Protein AF-A0A9J5Z4K8-F1 (afdb_monomer_lite)

Structure (mmCIF, N/CA/C/O backbone):
data_AF-A0A9J5Z4K8-F1
#
_entry.id   AF-A0A9J5Z4K8-F1
#
loop_
_atom_site.group_PDB
_atom_site.id
_atom_site.type_symbol
_atom_site.label_atom_id
_atom_site.label_alt_id
_atom_site.label_comp_id
_atom_site.label_asym_id
_atom_site.label_entity_id
_atom_site.label_seq_id
_atom_site.pdbx_PDB_ins_code
_atom_site.Cartn_x
_atom_site.Cartn_y
_atom_site.Cartn_z
_atom_site.occupancy
_atom_site.B_iso_or_equiv
_atom_site.auth_seq_id
_atom_site.auth_comp_id
_atom_site.auth_asym_id
_atom_site.auth_atom_id
_atom_site.pdbx_PDB_model_num
ATOM 1 N N . GLU A 1 1 ? -0.484 26.759 -4.171 1.00 45.47 1 GLU A N 1
ATOM 2 C CA . GLU A 1 1 ? -1.450 27.805 -4.588 1.00 45.47 1 GLU A CA 1
ATOM 3 C C . GLU A 1 1 ? -2.934 27.538 -4.293 1.00 45.47 1 GLU A C 1
ATOM 5 O O . GLU A 1 1 ? -3.498 28.289 -3.505 1.00 45.47 1 GLU A O 1
ATOM 10 N N . ARG A 1 2 ? -3.622 26.542 -4.888 1.00 41.09 2 ARG A N 1
ATOM 11 C CA . ARG A 1 2 ? -5.101 26.433 -4.751 1.00 41.09 2 ARG A CA 1
ATOM 12 C C . ARG A 1 2 ? -5.579 26.002 -3.353 1.00 41.09 2 ARG A C 1
ATOM 14 O O . ARG A 1 2 ? -6.506 26.604 -2.822 1.00 41.09 2 ARG A O 1
ATOM 21 N N . ASN A 1 3 ? -4.912 25.020 -2.742 1.00 46.16 3 ASN A N 1
ATOM 22 C CA . ASN A 1 3 ? -5.251 24.541 -1.392 1.00 46.16 3 ASN A CA 1
ATOM 23 C C . ASN A 1 3 ? -4.772 25.497 -0.295 1.00 46.16 3 ASN A C 1
ATOM 25 O O . ASN A 1 3 ? -5.458 25.672 0.703 1.00 46.16 3 ASN A O 1
ATOM 29 N N . GLU A 1 4 ? -3.647 26.178 -0.515 1.00 45.62 4 GLU A N 1
ATOM 30 C CA . GLU A 1 4 ? -3.151 27.207 0.402 1.00 45.62 4 GLU A CA 1
ATOM 31 C C . GLU A 1 4 ? -4.140 28.377 0.474 1.00 45.62 4 GLU A C 1
ATOM 33 O O . GLU A 1 4 ? -4.538 28.776 1.560 1.00 45.62 4 GLU A O 1
ATOM 38 N N . ARG A 1 5 ? -4.647 28.879 -0.661 1.00 53.69 5 ARG A N 1
ATOM 39 C CA . ARG A 1 5 ? -5.641 29.966 -0.639 1.00 53.69 5 ARG A CA 1
ATOM 40 C C . ARG A 1 5 ? -6.983 29.561 -0.024 1.00 53.69 5 ARG A C 1
ATOM 42 O O . ARG A 1 5 ? -7.616 30.409 0.591 1.00 53.69 5 ARG A O 1
ATOM 49 N N . LEU A 1 6 ? -7.424 28.311 -0.179 1.00 56.09 6 LEU A N 1
ATOM 50 C CA . LEU A 1 6 ? -8.696 27.839 0.389 1.00 56.09 6 LEU A CA 1
ATOM 51 C C . LEU A 1 6 ? -8.605 27.495 1.878 1.00 56.09 6 LEU A C 1
ATOM 53 O O . LEU A 1 6 ? -9.608 27.616 2.566 1.00 56.09 6 LEU A O 1
ATOM 57 N N . PHE A 1 7 ? -7.432 27.096 2.373 1.00 56.75 7 PHE A N 1
ATOM 58 C CA . PHE A 1 7 ? -7.227 26.789 3.788 1.00 56.75 7 PHE A CA 1
ATOM 59 C C . PHE A 1 7 ? -6.803 28.026 4.582 1.00 56.75 7 PHE A C 1
ATOM 61 O O . PHE A 1 7 ? -7.407 28.330 5.603 1.00 56.75 7 PHE A O 1
ATOM 68 N N . TYR A 1 8 ? -5.830 28.798 4.086 1.00 56.97 8 TYR A N 1
ATOM 69 C CA . TYR A 1 8 ? -5.299 29.952 4.813 1.00 56.97 8 TYR A CA 1
ATOM 70 C C . TYR A 1 8 ? -6.213 31.173 4.765 1.00 56.97 8 TYR A C 1
ATOM 72 O O . TYR A 1 8 ? -6.210 31.940 5.717 1.00 56.97 8 TYR A O 1
ATOM 80 N N . LYS A 1 9 ? -7.023 31.373 3.714 1.00 68.12 9 LYS A N 1
ATOM 81 C CA . LYS A 1 9 ? -7.929 32.534 3.672 1.00 68.12 9 LYS A CA 1
ATOM 82 C C . LYS A 1 9 ? -9.002 32.460 4.774 1.00 68.12 9 LYS A C 1
ATOM 84 O O . LYS A 1 9 ? -9.117 33.435 5.505 1.00 68.12 9 LYS A O 1
ATOM 89 N N . PRO A 1 10 ? -9.717 31.337 4.983 1.00 65.44 10 PRO A N 1
ATOM 90 C CA . PRO A 1 10 ? -10.618 31.191 6.127 1.00 65.44 10 PRO A CA 1
ATOM 91 C C . PRO A 1 10 ? -9.892 31.197 7.477 1.00 65.44 10 PRO A C 1
ATOM 93 O O . PRO A 1 10 ? -10.406 31.799 8.414 1.00 65.44 10 PRO A O 1
ATOM 96 N N . LEU A 1 11 ? -8.703 30.580 7.566 1.00 63.38 11 LEU A N 1
ATOM 97 C CA . LEU A 1 11 ? -7.900 30.547 8.797 1.00 63.38 11 LEU A CA 1
ATOM 98 C C . LEU A 1 11 ? -7.485 31.945 9.253 1.00 63.38 11 LEU A C 1
ATOM 1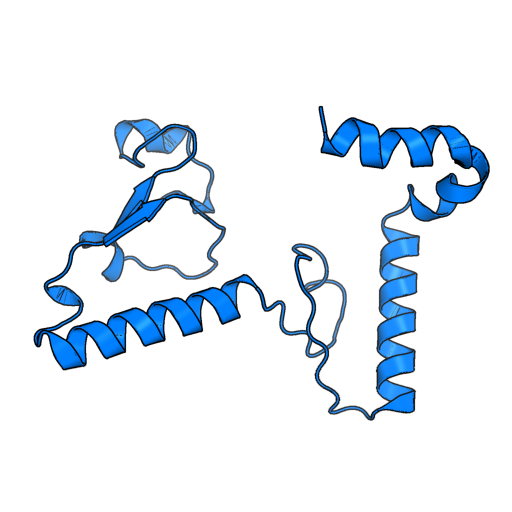00 O O . LEU A 1 11 ? -7.658 32.289 10.410 1.00 63.38 11 LEU A O 1
ATOM 104 N N . ILE A 1 12 ? -6.931 32.745 8.338 1.00 66.62 12 ILE A N 1
ATOM 105 C CA . ILE A 1 12 ? -6.447 34.100 8.623 1.00 66.62 12 ILE A CA 1
ATOM 106 C C . ILE A 1 12 ? -7.634 35.019 8.922 1.00 66.62 12 ILE A C 1
ATOM 108 O O . ILE A 1 12 ? -7.551 35.845 9.824 1.00 66.62 12 ILE A O 1
ATOM 112 N N . SER A 1 13 ? -8.747 34.862 8.196 1.00 76.88 13 SER A N 1
ATOM 113 C CA . SER A 1 13 ? -9.951 35.671 8.410 1.00 76.88 13 SER A CA 1
ATOM 114 C C . SER A 1 13 ? -10.684 35.375 9.722 1.00 76.88 13 SER A C 1
ATOM 116 O O . SER A 1 13 ? -11.460 36.222 10.143 1.00 76.88 13 SER A O 1
ATOM 118 N N . ASN A 1 14 ? -10.449 34.225 10.363 1.00 74.12 14 ASN A N 1
ATOM 119 C CA . ASN A 1 14 ? -11.109 33.830 11.616 1.00 74.12 14 ASN A CA 1
ATOM 120 C C . ASN A 1 14 ? -10.090 33.308 12.642 1.00 74.12 14 ASN A C 1
ATOM 122 O O . ASN A 1 14 ? -10.374 32.381 13.396 1.00 74.12 14 ASN A O 1
ATOM 126 N N . VAL A 1 15 ? -8.872 33.860 12.632 1.00 61.59 15 VAL A N 1
ATOM 127 C CA . VAL A 1 15 ? -7.740 33.295 13.383 1.00 61.59 15 VAL A CA 1
ATOM 128 C C . VAL A 1 15 ? -8.005 33.255 14.886 1.00 61.59 15 VAL A C 1
ATOM 130 O O . VAL A 1 15 ? -7.652 32.271 15.517 1.00 61.59 15 VAL A O 1
ATOM 133 N N . GLU A 1 16 ? -8.692 34.254 15.446 1.00 60.97 16 GLU A N 1
ATOM 134 C CA . GLU A 1 16 ? -9.052 34.303 16.873 1.00 60.97 16 GLU A CA 1
ATOM 135 C C . GLU A 1 16 ? -10.021 33.183 17.288 1.00 60.97 16 GLU A C 1
ATOM 137 O O . GLU A 1 16 ? -9.921 32.674 18.400 1.00 60.97 16 GLU A O 1
ATOM 142 N N . GLU A 1 17 ? -10.909 32.752 16.388 1.00 64.44 17 GLU A N 1
ATOM 143 C CA . GLU A 1 17 ? -11.923 31.717 16.644 1.00 64.44 17 GLU A CA 1
ATOM 144 C C . GLU A 1 17 ? -11.415 30.307 16.296 1.00 64.44 17 GLU A C 1
ATOM 146 O O . GLU A 1 17 ? -11.781 29.319 16.927 1.00 64.44 17 GLU A O 1
ATOM 151 N N . LEU A 1 18 ? -10.527 30.212 15.302 1.00 57.97 18 LEU A N 1
ATOM 152 C CA . LEU A 1 18 ? -9.954 28.953 14.828 1.00 57.97 18 LEU A CA 1
ATOM 153 C C . LEU A 1 18 ? -8.626 28.602 15.511 1.00 57.97 18 LEU A C 1
ATOM 155 O O . LEU A 1 18 ? -8.135 27.496 15.310 1.00 57.97 18 LEU A O 1
ATOM 159 N N . LEU A 1 19 ? -8.040 29.493 16.318 1.00 51.16 19 LEU A N 1
ATOM 160 C CA . LEU A 1 19 ? -6.748 29.285 16.990 1.00 51.16 19 LEU A CA 1
ATOM 161 C C . LEU A 1 19 ? -6.728 28.039 17.893 1.00 51.16 19 LEU A C 1
ATOM 163 O O . LEU A 1 19 ? -5.721 27.332 17.897 1.00 51.16 19 LEU A O 1
ATOM 167 N N . SER A 1 20 ? -7.832 27.727 18.582 1.00 48.50 20 SER A N 1
ATOM 168 C CA . SER A 1 20 ? -7.993 26.490 19.371 1.00 48.50 20 SER A CA 1
ATOM 169 C C . SER A 1 20 ? -8.003 25.241 18.480 1.00 48.50 20 SER A C 1
ATOM 171 O O . SER A 1 20 ? -7.273 24.285 18.704 1.00 48.50 20 SER A O 1
ATOM 173 N N . ILE A 1 21 ? -8.729 25.293 17.364 1.00 52.75 21 ILE A N 1
ATOM 174 C CA . ILE A 1 21 ? -8.838 24.185 16.400 1.00 52.75 21 ILE A CA 1
ATOM 175 C C . ILE A 1 21 ? -7.522 23.963 15.632 1.00 52.75 21 ILE A C 1
ATOM 177 O O . ILE A 1 21 ? -7.190 22.845 15.236 1.00 52.75 21 ILE A O 1
ATOM 181 N N . VAL A 1 22 ? -6.776 25.038 15.377 1.00 53.16 22 VAL A N 1
ATOM 182 C CA . VAL A 1 22 ? -5.586 25.045 14.517 1.00 53.16 22 VAL A CA 1
ATOM 183 C C . VAL A 1 22 ? -4.318 24.675 15.281 1.00 53.16 22 VAL A C 1
ATOM 185 O O . VAL A 1 22 ? -3.343 24.254 14.653 1.00 53.16 22 VAL A O 1
ATOM 188 N N . TYR A 1 23 ? -4.305 24.786 16.612 1.00 48.56 23 TYR A N 1
ATOM 189 C CA . TYR A 1 23 ? -3.085 24.577 17.380 1.00 48.56 23 TYR A CA 1
ATOM 190 C C . TYR A 1 23 ? -3.312 23.906 18.737 1.00 48.56 23 TYR A C 1
ATOM 192 O O . TYR A 1 23 ? -3.160 24.513 19.788 1.00 48.56 23 TYR A O 1
ATOM 200 N N . THR A 1 24 ? -3.530 22.593 18.720 1.00 52.34 24 THR A N 1
ATOM 201 C CA . THR A 1 24 ? -2.733 21.657 19.535 1.00 52.34 24 THR A CA 1
ATOM 202 C C . THR A 1 24 ? -3.002 20.217 19.093 1.00 52.34 24 THR A C 1
ATOM 204 O O . THR A 1 24 ? -4.155 19.832 18.911 1.00 52.34 24 THR A O 1
ATOM 207 N N . PRO A 1 25 ? -1.964 19.371 18.949 1.00 60.75 25 PRO A N 1
ATOM 208 C CA . PRO A 1 25 ? -2.159 17.939 18.729 1.00 60.75 25 PRO A CA 1
ATOM 209 C C . PRO A 1 25 ? -3.072 17.333 19.803 1.00 60.75 25 PRO A C 1
ATOM 211 O O . PRO A 1 25 ? -3.911 16.502 19.489 1.00 60.75 25 PRO A O 1
ATOM 214 N N . THR A 1 26 ? -2.943 17.794 21.049 1.00 63.69 26 THR A N 1
ATOM 215 C CA . THR A 1 26 ? -3.685 17.287 22.207 1.00 63.69 26 THR A CA 1
ATOM 216 C C . THR A 1 26 ? -5.192 17.497 22.087 1.00 63.69 26 THR A C 1
ATOM 218 O O . THR A 1 26 ? -5.912 16.512 22.146 1.00 63.69 26 THR A O 1
ATOM 221 N N . GLU A 1 27 ? -5.676 18.713 21.809 1.00 72.25 27 GLU A N 1
ATOM 222 C CA . GLU A 1 27 ? -7.122 18.978 21.676 1.00 72.25 27 GLU A CA 1
ATOM 223 C C . GLU A 1 27 ? -7.754 18.167 20.536 1.00 72.25 27 GLU A C 1
ATOM 225 O O . GLU A 1 27 ? -8.857 17.636 20.662 1.00 72.25 27 GLU A O 1
ATOM 230 N N . TYR A 1 28 ? -7.018 18.000 19.433 1.00 70.44 28 TYR A N 1
ATOM 231 C CA . TYR A 1 28 ? -7.439 17.151 18.324 1.00 70.44 28 TYR A CA 1
ATOM 232 C C . TYR A 1 28 ? -7.577 15.676 18.738 1.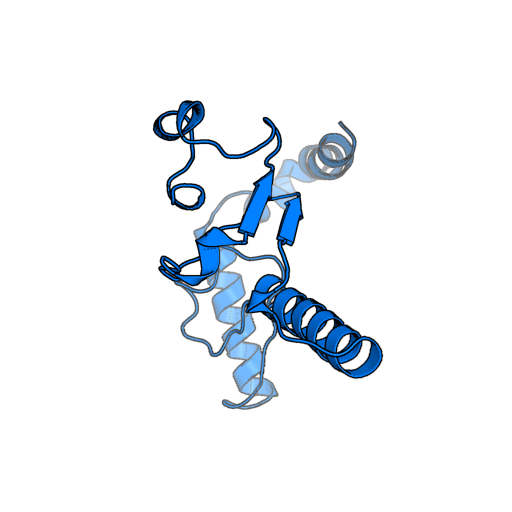00 70.44 28 TYR A C 1
ATOM 234 O O . TYR A 1 28 ? -8.562 15.022 18.388 1.00 70.44 28 TYR A O 1
ATOM 242 N N . TYR A 1 29 ? -6.609 15.138 19.485 1.00 71.12 29 TYR A N 1
ATOM 243 C CA . TYR A 1 29 ? -6.661 13.755 19.966 1.00 71.12 29 TYR A CA 1
ATOM 244 C C . TYR A 1 29 ? -7.695 13.555 21.080 1.00 71.12 29 TYR A C 1
ATOM 246 O O . TYR A 1 29 ? -8.358 12.518 21.091 1.00 71.12 29 TYR A O 1
ATOM 254 N N . ASP A 1 30 ? -7.892 14.544 21.949 1.00 76.25 30 ASP A N 1
ATOM 255 C CA . ASP A 1 30 ? -8.914 14.532 22.998 1.00 76.25 30 ASP A CA 1
ATOM 256 C C . ASP A 1 30 ? -10.317 14.511 22.383 1.00 76.25 30 ASP A C 1
ATOM 258 O O . ASP A 1 30 ? -11.132 13.653 22.733 1.00 76.25 30 ASP A O 1
ATOM 262 N N . PHE A 1 31 ? -10.567 15.363 21.382 1.00 80.44 31 PHE A N 1
ATOM 263 C CA . PHE A 1 31 ? -11.809 15.351 20.608 1.00 80.44 31 PHE A CA 1
ATOM 264 C C . PHE A 1 31 ? -12.043 13.998 19.931 1.00 80.44 31 PHE A C 1
ATOM 266 O O . PHE A 1 31 ? -13.143 13.447 19.993 1.00 80.44 31 PHE A O 1
ATOM 273 N N . LEU A 1 32 ? -11.014 13.431 19.291 1.00 77.50 32 LEU A N 1
ATOM 274 C CA . LEU A 1 32 ? -11.133 12.107 18.688 1.00 77.50 32 LEU A CA 1
ATOM 275 C C . LEU A 1 32 ? -11.446 11.042 19.747 1.00 77.50 32 LEU A C 1
ATOM 277 O O . LEU A 1 32 ? -12.308 10.197 19.517 1.00 77.50 32 LEU A O 1
ATOM 281 N N . GLY A 1 33 ? -10.796 11.083 20.909 1.00 78.38 33 GLY A N 1
ATOM 282 C CA . GLY A 1 33 ? -11.081 10.183 22.024 1.00 78.38 33 GLY A CA 1
ATOM 283 C C . GLY A 1 33 ? -12.537 10.275 22.489 1.00 78.38 33 GLY A C 1
ATOM 284 O O . GLY A 1 33 ? -13.210 9.248 22.630 1.00 78.38 33 GLY A O 1
ATOM 285 N N . GLU A 1 34 ? -13.048 11.494 22.666 1.00 83.81 34 GLU A N 1
ATOM 286 C CA . GLU A 1 34 ? -14.439 11.753 23.042 1.00 83.81 34 GLU A CA 1
ATOM 287 C C . GLU A 1 34 ? -15.423 11.258 21.977 1.00 83.81 34 GLU A C 1
ATOM 289 O O . GLU A 1 34 ? -16.359 10.518 22.293 1.00 83.81 34 GLU A O 1
ATOM 294 N N . PHE A 1 35 ? -15.178 11.579 20.707 1.00 84.75 35 PHE A N 1
ATOM 295 C CA . PHE A 1 35 ? -15.991 11.114 19.587 1.00 84.75 35 PHE A CA 1
ATOM 296 C C . PHE A 1 35 ? -16.112 9.584 19.577 1.00 84.75 35 PHE A C 1
ATOM 298 O O . PHE A 1 35 ? -17.218 9.042 19.509 1.00 84.75 35 PHE A O 1
ATOM 305 N N . MET A 1 36 ? -14.991 8.867 19.716 1.00 81.56 36 MET A N 1
ATOM 306 C CA . MET A 1 36 ? -14.995 7.401 19.718 1.00 81.56 36 MET A CA 1
ATOM 307 C C . MET A 1 36 ? -15.739 6.827 20.930 1.00 81.56 36 MET A C 1
ATOM 309 O O . MET A 1 36 ? -16.428 5.810 20.806 1.00 81.56 36 MET A O 1
ATOM 313 N N . LYS A 1 37 ? -15.651 7.483 22.095 1.00 85.25 37 LYS A N 1
ATOM 314 C CA . LYS A 1 37 ? -16.404 7.104 23.299 1.00 85.25 37 LYS A CA 1
ATOM 315 C C . LYS A 1 37 ? -17.912 7.239 23.080 1.00 85.25 37 LYS A C 1
ATOM 317 O O . LYS A 1 37 ? -18.645 6.290 23.358 1.00 85.25 37 LYS A O 1
ATOM 322 N N . VAL A 1 38 ? -18.369 8.371 22.546 1.00 90.56 38 VAL A N 1
ATOM 323 C CA . VAL A 1 38 ? -19.794 8.620 22.262 1.00 90.56 38 VAL A CA 1
ATOM 324 C C . VAL A 1 38 ? -20.330 7.631 21.224 1.00 90.56 38 VAL A C 1
ATOM 326 O O . VAL A 1 38 ? -21.424 7.091 21.382 1.00 90.56 38 VAL A O 1
ATOM 329 N N . VAL A 1 39 ? -19.543 7.316 20.192 1.00 86.25 39 VAL A N 1
ATOM 330 C CA . VAL A 1 39 ? -19.913 6.313 19.183 1.00 86.25 39 VAL A CA 1
ATOM 331 C C . VAL A 1 39 ? -20.150 4.937 19.818 1.00 86.25 39 VAL A C 1
ATOM 333 O O . VAL A 1 39 ? -21.160 4.302 19.524 1.00 86.25 39 VAL A O 1
ATOM 336 N N . LYS A 1 40 ? -19.289 4.486 20.738 1.00 84.56 40 LYS A N 1
ATOM 337 C CA . LYS A 1 40 ? -19.510 3.216 21.456 1.00 84.56 40 LYS A CA 1
ATOM 338 C C . LYS A 1 40 ? -20.744 3.243 22.345 1.00 84.56 40 LYS A C 1
ATOM 340 O O . LYS A 1 40 ? -21.478 2.261 22.389 1.00 84.56 40 LYS A O 1
ATOM 345 N N . GLN A 1 41 ? -20.970 4.352 23.045 1.00 88.38 41 GLN A N 1
ATOM 346 C CA . GLN A 1 41 ? -22.133 4.504 23.919 1.00 88.38 41 GLN A CA 1
ATOM 347 C C . GLN A 1 41 ? -23.445 4.412 23.132 1.00 88.38 41 GLN A C 1
ATOM 349 O O . GLN A 1 41 ? -24.383 3.769 23.592 1.00 88.38 41 GLN A O 1
ATOM 354 N N . ASN A 1 42 ? -23.487 4.992 21.931 1.00 93.06 42 ASN A N 1
ATOM 355 C CA . ASN A 1 42 ? -24.704 5.048 21.123 1.00 93.06 42 ASN A CA 1
ATOM 356 C C . ASN A 1 42 ? -24.910 3.815 20.228 1.00 93.06 42 ASN A C 1
ATOM 358 O O . ASN A 1 42 ? -26.050 3.430 19.982 1.00 93.06 42 ASN A O 1
ATOM 362 N N . TYR A 1 43 ? -23.832 3.196 19.732 1.00 88.31 43 TYR A N 1
ATOM 363 C CA . TYR A 1 43 ? -23.894 2.126 18.723 1.00 88.31 43 TYR A CA 1
ATOM 364 C C . TYR A 1 43 ? -23.334 0.771 19.201 1.00 88.31 43 TYR A C 1
ATOM 366 O O . TYR A 1 43 ? -23.367 -0.211 18.457 1.00 88.31 43 TYR A O 1
ATOM 374 N N . GLY A 1 44 ? -22.857 0.692 20.447 1.00 82.44 44 GLY A N 1
ATOM 375 C CA . GLY A 1 44 ? -22.337 -0.517 21.086 1.00 82.44 44 GLY A CA 1
ATOM 376 C C . GLY A 1 44 ? -20.845 -0.774 20.845 1.00 82.44 44 GLY A C 1
ATOM 377 O O . GLY A 1 44 ? -20.232 -0.266 19.910 1.00 82.44 44 GLY A O 1
ATOM 378 N N . GLU A 1 45 ? -20.249 -1.633 21.679 1.00 80.44 45 GLU A N 1
ATOM 379 C CA . GLU A 1 45 ? -18.805 -1.946 21.657 1.00 80.44 45 GLU A CA 1
ATOM 380 C C . GLU A 1 45 ? -18.304 -2.573 20.344 1.00 80.44 45 GLU A C 1
ATOM 382 O O . GLU A 1 45 ? -17.111 -2.528 20.055 1.00 80.44 45 GLU A O 1
ATOM 387 N N . LYS A 1 46 ? -19.200 -3.163 19.540 1.00 80.31 46 LYS A N 1
ATOM 388 C CA . LYS A 1 46 ? -18.864 -3.848 18.278 1.00 80.31 46 LYS A CA 1
ATOM 389 C C . LYS A 1 46 ? -19.018 -2.966 17.032 1.00 80.31 46 LYS A C 1
ATOM 391 O O . LYS A 1 46 ? -18.925 -3.481 15.919 1.00 80.31 46 LYS A O 1
ATOM 396 N N . VAL A 1 47 ? -19.296 -1.672 17.192 1.00 79.94 47 VAL A N 1
ATOM 397 C CA . VAL A 1 47 ? -19.455 -0.749 16.060 1.00 79.94 47 VAL A CA 1
ATOM 398 C C . VAL A 1 47 ? -18.151 -0.618 15.265 1.00 79.94 47 VAL A C 1
ATOM 400 O O . VAL A 1 47 ? -17.075 -0.419 15.828 1.00 79.94 47 VAL A O 1
ATOM 403 N N . LEU A 1 48 ? -18.247 -0.721 13.937 1.00 73.44 48 LEU A N 1
ATOM 404 C CA . LEU A 1 48 ? -17.121 -0.507 13.032 1.00 73.44 48 LEU A CA 1
A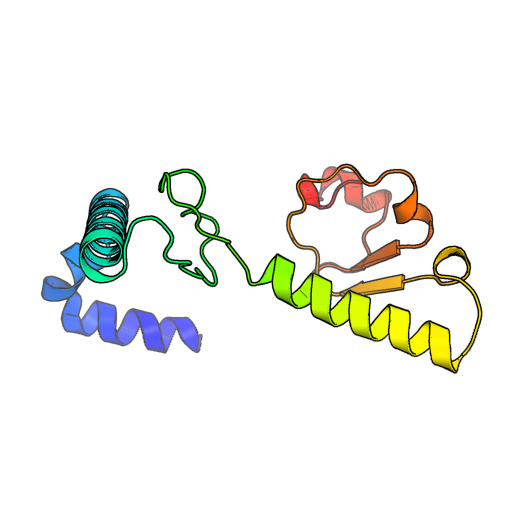TOM 405 C C . LEU A 1 48 ? -17.050 0.973 12.646 1.00 73.44 48 LEU A C 1
ATOM 407 O O . LEU A 1 48 ? -17.997 1.512 12.078 1.00 73.44 48 LEU A O 1
ATOM 411 N N . VAL A 1 49 ? -15.909 1.613 12.905 1.00 72.81 49 VAL A N 1
ATOM 412 C CA . VAL A 1 49 ? -15.657 3.005 12.505 1.00 72.81 49 VAL A CA 1
ATOM 413 C C . VAL A 1 49 ? -14.536 3.028 11.482 1.00 72.81 49 VAL A C 1
ATOM 415 O O . VAL A 1 49 ? -13.405 2.617 11.754 1.00 72.81 49 VAL A O 1
ATOM 418 N N . GLN A 1 50 ? -14.864 3.511 10.289 1.00 68.56 50 GLN A N 1
ATOM 419 C CA . GLN A 1 50 ? -13.919 3.633 9.192 1.00 68.56 50 GLN A CA 1
ATOM 420 C C . GLN A 1 50 ? -13.299 5.027 9.184 1.00 68.56 50 GLN A C 1
ATOM 422 O O . GLN A 1 50 ? -13.995 6.028 9.016 1.00 68.56 50 GLN A O 1
ATOM 427 N N . VAL A 1 51 ? -11.973 5.085 9.299 1.00 65.38 51 VAL A N 1
ATOM 428 C CA . VAL A 1 51 ? -11.234 6.349 9.305 1.00 65.38 51 VAL A CA 1
ATOM 429 C C . VAL A 1 51 ? -10.420 6.477 8.018 1.00 65.38 51 VAL A C 1
ATOM 431 O O . VAL A 1 51 ? -9.575 5.639 7.688 1.00 65.38 51 VAL A O 1
ATOM 434 N N . SER A 1 52 ? -10.686 7.548 7.275 1.00 59.31 52 SER A N 1
ATOM 435 C CA . SER A 1 52 ? -10.028 7.876 6.010 1.00 59.31 52 SER A CA 1
ATOM 436 C C . SER A 1 52 ? -8.943 8.940 6.224 1.00 59.31 52 SER A C 1
ATOM 438 O O . SER A 1 52 ? -9.157 9.896 6.958 1.00 59.31 52 SER A O 1
ATOM 440 N N . ASN A 1 53 ? -7.786 8.791 5.567 1.00 55.44 53 ASN A N 1
ATOM 441 C CA . ASN A 1 53 ? -6.699 9.789 5.496 1.00 55.44 53 ASN A CA 1
ATOM 442 C C . ASN A 1 53 ? -5.965 10.156 6.799 1.00 55.44 53 ASN A C 1
ATOM 444 O O . ASN A 1 53 ? -5.278 11.174 6.841 1.00 55.44 53 ASN A O 1
ATOM 448 N N . LEU A 1 54 ? -6.010 9.322 7.838 1.00 54.12 54 LEU A N 1
ATOM 449 C CA . LEU A 1 54 ? -5.295 9.606 9.083 1.00 54.12 54 LEU A CA 1
ATOM 450 C C . LEU A 1 54 ? -4.110 8.654 9.273 1.00 54.12 54 LEU A C 1
ATOM 452 O O . LEU A 1 54 ? -4.258 7.540 9.771 1.00 54.12 54 LEU A O 1
ATOM 456 N N . LYS A 1 55 ? -2.912 9.116 8.881 1.00 52.56 55 LYS A N 1
ATOM 457 C CA . LYS A 1 55 ? -1.629 8.457 9.209 1.00 52.56 55 LYS A CA 1
ATOM 458 C C . LYS A 1 55 ? -1.371 8.382 10.723 1.00 52.56 55 LYS A C 1
ATOM 460 O O . LYS A 1 55 ? -0.570 7.563 11.142 1.00 52.56 55 LYS A O 1
ATOM 465 N N . LEU A 1 56 ? -2.039 9.221 11.517 1.00 50.03 56 LEU A N 1
ATOM 466 C CA . LEU A 1 56 ? -1.665 9.540 12.902 1.00 50.03 56 LEU A CA 1
ATOM 467 C C . LEU A 1 56 ? -2.599 8.973 13.981 1.00 50.03 56 LEU A C 1
ATOM 469 O O . LEU A 1 56 ? -2.329 9.127 15.163 1.00 50.03 56 LEU A O 1
ATOM 473 N N . VAL A 1 57 ? -3.701 8.326 13.601 1.00 52.81 57 VAL A N 1
ATOM 474 C CA . VAL A 1 57 ? -4.774 8.005 14.560 1.00 52.81 57 VAL A CA 1
ATOM 475 C C . VAL A 1 57 ? -4.723 6.560 15.068 1.00 52.81 57 VAL A C 1
ATOM 477 O O . VAL A 1 57 ? -5.282 6.247 16.115 1.00 52.81 57 VAL A O 1
ATOM 480 N N . LYS A 1 58 ? -3.997 5.680 14.370 1.00 51.59 58 LYS A N 1
ATOM 481 C CA . LYS A 1 58 ? -3.900 4.256 14.727 1.00 51.59 58 LYS A CA 1
ATOM 482 C C . LYS A 1 58 ? -3.179 4.000 16.053 1.00 51.59 58 LYS A C 1
ATOM 484 O O . LYS A 1 58 ? -3.600 3.108 16.776 1.00 51.59 58 LYS A O 1
ATOM 489 N N . ASP A 1 59 ? -2.145 4.777 16.371 1.00 52.41 59 ASP A N 1
ATOM 490 C CA . ASP A 1 59 ? -1.317 4.521 17.559 1.00 52.41 59 ASP A CA 1
ATOM 491 C C . ASP A 1 59 ? -1.895 5.145 18.838 1.00 52.41 59 ASP A C 1
ATOM 493 O O . ASP A 1 59 ? -1.524 4.747 19.938 1.00 52.41 59 ASP A O 1
ATOM 497 N N . GLN A 1 60 ? -2.812 6.111 18.709 1.00 52.06 60 GLN A N 1
ATOM 498 C CA . GLN A 1 60 ? -3.377 6.836 19.854 1.00 52.06 60 GLN A CA 1
ATOM 499 C C . GLN A 1 60 ? -4.803 6.421 20.214 1.00 52.06 60 GLN A C 1
ATOM 501 O O . GLN A 1 60 ? -5.229 6.618 21.350 1.00 52.06 60 GLN A O 1
ATOM 506 N N . ILE A 1 61 ? -5.547 5.814 19.286 1.00 53.12 61 ILE A N 1
ATOM 507 C CA . ILE A 1 61 ? -6.910 5.368 19.560 1.00 53.12 61 ILE A CA 1
ATOM 508 C C . ILE A 1 61 ? -6.918 3.847 19.709 1.00 53.12 61 ILE A C 1
ATOM 510 O O . ILE A 1 61 ? -6.802 3.114 18.730 1.00 53.12 61 ILE A O 1
ATOM 514 N N . ASN A 1 62 ? -7.129 3.372 20.941 1.00 52.22 62 ASN A N 1
ATOM 515 C CA . ASN A 1 62 ? -7.344 1.960 21.282 1.00 52.22 62 ASN A CA 1
ATOM 516 C C . ASN A 1 62 ? -8.744 1.481 20.837 1.00 52.22 62 ASN A C 1
ATOM 518 O O . ASN A 1 62 ? -9.575 1.036 21.631 1.00 52.22 62 ASN A O 1
ATOM 522 N N . PHE A 1 63 ? -9.047 1.670 19.557 1.00 54.03 63 PHE A N 1
ATOM 523 C CA . PHE A 1 63 ? -10.314 1.343 18.926 1.00 54.03 63 PHE A CA 1
ATOM 524 C C . PHE A 1 63 ? -10.057 0.414 17.746 1.00 54.03 63 PHE A C 1
ATOM 526 O O . PHE A 1 63 ? -8.997 0.464 17.123 1.00 54.03 63 PHE A O 1
ATOM 533 N N . GLN A 1 64 ? -11.049 -0.401 17.389 1.00 52.09 64 GLN A N 1
ATOM 534 C CA . GLN A 1 64 ? -11.021 -1.214 16.175 1.00 52.09 64 GLN A CA 1
ATOM 535 C C . GLN A 1 64 ? -11.237 -0.321 14.938 1.00 52.09 64 GLN A C 1
ATOM 537 O O . GLN A 1 64 ? -12.222 -0.425 14.212 1.00 52.09 64 GLN A O 1
ATOM 542 N N . ALA A 1 65 ? -10.326 0.632 14.747 1.00 53.00 65 ALA A N 1
ATOM 543 C CA . ALA A 1 65 ? -10.327 1.594 13.666 1.00 53.00 65 ALA A CA 1
ATOM 544 C C . ALA A 1 65 ? -9.524 0.989 12.517 1.00 53.00 65 ALA A C 1
ATOM 546 O O . ALA A 1 65 ? -8.290 0.924 12.535 1.00 53.00 65 ALA A O 1
ATOM 547 N N . ALA A 1 66 ? -10.228 0.538 11.487 1.00 51.78 66 ALA A N 1
ATOM 548 C CA . ALA A 1 66 ? -9.583 0.217 10.230 1.00 51.78 66 ALA A CA 1
ATOM 549 C C . ALA A 1 66 ? -9.179 1.546 9.568 1.00 51.78 66 ALA A C 1
ATOM 551 O O . ALA A 1 66 ? -10.039 2.311 9.132 1.00 51.78 66 ALA A O 1
ATOM 552 N N . SER A 1 67 ? -7.875 1.855 9.509 1.00 56.00 67 SER A N 1
ATOM 553 C CA . SER A 1 67 ? -7.408 2.878 8.559 1.00 56.00 67 SER A CA 1
ATOM 554 C C . SER A 1 67 ? -7.393 2.235 7.178 1.00 56.00 67 SER A C 1
ATOM 556 O O . SER A 1 67 ? -6.697 1.241 6.954 1.00 56.00 67 SER A O 1
ATOM 558 N N . ASP A 1 68 ? -8.258 2.737 6.301 1.00 57.81 68 ASP A N 1
ATOM 559 C CA . ASP A 1 68 ? -8.890 1.857 5.316 1.00 57.81 68 ASP A CA 1
ATOM 560 C C . ASP A 1 68 ? -8.715 2.288 3.858 1.00 57.81 68 ASP A C 1
ATOM 562 O O . ASP A 1 68 ? -9.090 1.564 2.944 1.00 57.81 68 ASP A O 1
ATOM 566 N N . ILE A 1 69 ? -8.106 3.442 3.580 1.00 59.81 69 ILE A N 1
ATOM 567 C CA . ILE A 1 69 ? -7.917 3.849 2.178 1.00 59.81 69 ILE A CA 1
ATOM 568 C C . ILE A 1 69 ? -6.924 2.919 1.476 1.00 59.81 69 ILE A C 1
ATOM 570 O O . ILE A 1 69 ? -7.239 2.372 0.420 1.00 59.81 69 ILE A O 1
ATOM 574 N N . CYS A 1 70 ? -5.747 2.688 2.067 1.00 61.34 70 CYS A N 1
ATOM 575 C CA . CYS A 1 70 ? -4.743 1.816 1.453 1.00 61.34 70 CYS A CA 1
ATOM 576 C C . CYS A 1 70 ? -5.248 0.373 1.319 1.00 61.34 70 CYS A C 1
ATOM 578 O O . CYS A 1 70 ? -5.051 -0.246 0.273 1.00 61.34 70 CYS A O 1
ATOM 580 N N . ASN A 1 71 ? -5.943 -0.148 2.335 1.00 65.62 71 ASN A N 1
ATOM 581 C CA . ASN A 1 71 ? -6.454 -1.518 2.314 1.00 65.62 71 ASN A CA 1
ATOM 582 C C . ASN A 1 71 ? -7.599 -1.683 1.302 1.00 65.62 71 ASN A C 1
ATOM 584 O O . ASN A 1 71 ? -7.560 -2.621 0.508 1.00 65.62 71 ASN A O 1
ATOM 588 N N . ARG A 1 72 ? -8.558 -0.745 1.237 1.00 68.25 72 ARG A N 1
ATOM 589 C CA . ARG A 1 72 ? -9.639 -0.783 0.233 1.00 68.25 72 ARG A CA 1
ATOM 590 C C . ARG A 1 72 ? -9.127 -0.705 -1.191 1.00 68.25 72 ARG A C 1
ATOM 592 O O . ARG A 1 72 ? -9.559 -1.496 -2.024 1.00 68.25 72 ARG A O 1
ATOM 599 N N . ILE A 1 73 ? -8.201 0.212 -1.477 1.00 75.75 73 ILE A N 1
ATOM 600 C CA . ILE A 1 73 ? -7.611 0.319 -2.818 1.00 75.75 73 ILE A CA 1
ATOM 601 C C . ILE A 1 73 ? -6.876 -0.978 -3.168 1.00 75.75 73 ILE A C 1
ATOM 603 O O . ILE A 1 73 ? -7.035 -1.482 -4.276 1.00 75.75 73 ILE A O 1
ATOM 607 N N . THR A 1 74 ? -6.142 -1.564 -2.215 1.00 76.94 74 THR A N 1
ATOM 608 C CA . THR A 1 74 ? -5.441 -2.841 -2.426 1.00 76.94 74 THR A CA 1
ATOM 609 C C . THR A 1 74 ? -6.409 -3.959 -2.814 1.00 76.94 74 THR A C 1
ATOM 611 O O . THR A 1 74 ? -6.151 -4.670 -3.782 1.00 76.94 74 THR A O 1
ATOM 614 N N . VAL A 1 75 ? -7.539 -4.094 -2.110 1.00 80.12 75 VAL A N 1
ATOM 615 C CA . VAL A 1 75 ? -8.547 -5.126 -2.406 1.00 80.12 75 VAL A CA 1
ATOM 616 C C . VAL A 1 75 ? -9.156 -4.933 -3.795 1.00 80.12 75 VAL A C 1
ATOM 618 O O . VAL A 1 75 ? -9.265 -5.897 -4.548 1.00 80.12 75 VAL A O 1
ATOM 621 N N . VAL A 1 76 ? -9.509 -3.700 -4.168 1.00 83.56 76 VAL A N 1
ATOM 622 C CA . VAL A 1 76 ? -10.100 -3.408 -5.486 1.00 83.56 76 VAL A CA 1
ATOM 623 C C . VAL A 1 76 ? -9.104 -3.676 -6.618 1.00 83.56 76 VAL A C 1
ATOM 625 O O . VAL A 1 76 ? -9.459 -4.314 -7.608 1.00 83.56 76 VAL A O 1
ATOM 628 N N . VAL A 1 77 ? -7.848 -3.244 -6.467 1.00 86.06 77 VAL A N 1
ATOM 629 C CA . VAL A 1 77 ? -6.788 -3.506 -7.455 1.00 86.06 77 VAL A CA 1
ATOM 630 C C . VAL A 1 77 ? -6.547 -5.008 -7.598 1.00 86.06 77 VAL A C 1
ATOM 632 O O . VAL A 1 77 ? -6.497 -5.514 -8.717 1.00 86.06 77 VAL A O 1
ATOM 635 N N . LEU A 1 78 ? -6.453 -5.739 -6.483 1.00 85.31 78 LEU A N 1
ATOM 636 C CA . LEU A 1 78 ? -6.263 -7.188 -6.506 1.00 85.31 78 LEU A CA 1
ATOM 637 C C . LEU A 1 78 ? -7.439 -7.905 -7.182 1.00 85.31 78 LEU A C 1
ATOM 639 O O . LEU A 1 78 ? -7.209 -8.789 -8.002 1.00 85.31 78 LEU A O 1
ATOM 643 N N . ALA A 1 79 ? -8.680 -7.503 -6.897 1.00 88.31 79 ALA A N 1
ATOM 644 C CA . ALA A 1 79 ? -9.862 -8.062 -7.549 1.00 88.31 79 ALA A CA 1
ATOM 645 C C . ALA A 1 79 ? -9.828 -7.846 -9.071 1.00 88.31 79 ALA A C 1
ATOM 647 O O . ALA A 1 79 ? -10.102 -8.776 -9.832 1.00 88.31 79 ALA A O 1
ATOM 648 N N . GLY A 1 80 ? -9.421 -6.656 -9.526 1.00 90.38 80 GLY A N 1
ATOM 649 C CA . GLY A 1 80 ? -9.229 -6.363 -10.948 1.00 90.38 80 GLY A CA 1
ATOM 650 C C . GLY A 1 80 ? -8.152 -7.239 -11.597 1.00 90.38 80 GLY A C 1
ATOM 651 O O . GLY A 1 80 ? -8.373 -7.782 -12.681 1.00 90.38 80 GLY A O 1
ATOM 652 N N . LEU A 1 81 ? -7.016 -7.440 -10.920 1.00 89.00 81 LEU A N 1
ATOM 653 C CA . LEU A 1 81 ? -5.940 -8.316 -11.398 1.00 89.00 81 LEU A CA 1
ATOM 654 C C . LEU A 1 81 ? -6.391 -9.776 -11.504 1.00 89.00 81 LEU A C 1
ATOM 656 O O . LEU A 1 81 ? -6.181 -10.405 -12.537 1.00 89.00 81 LEU A O 1
ATOM 660 N N . VAL A 1 82 ? -7.046 -10.305 -10.468 1.00 88.06 82 VAL A N 1
ATOM 661 C CA . VAL A 1 82 ? -7.562 -11.683 -10.462 1.00 88.06 82 VAL A CA 1
ATOM 662 C C . VAL A 1 82 ? -8.595 -11.877 -11.570 1.00 88.06 82 VAL A C 1
ATOM 664 O O . VAL A 1 82 ? -8.509 -12.845 -12.322 1.00 88.06 82 VAL A O 1
ATOM 667 N N . THR A 1 83 ? -9.524 -10.933 -11.727 1.00 90.62 83 THR A N 1
ATOM 668 C CA . THR A 1 83 ? -10.544 -10.996 -12.785 1.00 90.62 83 THR A CA 1
ATOM 669 C C . THR A 1 83 ? -9.906 -10.962 -14.175 1.00 90.62 83 THR A C 1
ATOM 671 O O . THR A 1 83 ? -10.293 -11.727 -15.054 1.00 90.62 83 THR A O 1
ATOM 674 N N . SER A 1 84 ? -8.877 -10.136 -14.372 1.00 91.56 84 SER A N 1
ATOM 675 C CA . SER A 1 84 ? -8.143 -10.073 -15.644 1.00 91.56 84 SER A CA 1
ATOM 676 C C . SER A 1 84 ? -7.440 -11.397 -15.964 1.00 91.56 84 SER A C 1
ATOM 678 O O . SER A 1 84 ? -7.473 -11.847 -17.107 1.00 91.56 84 SER A O 1
ATOM 680 N N . LEU A 1 85 ? -6.858 -12.062 -14.960 1.00 90.19 85 LEU A N 1
ATOM 681 C CA . LEU A 1 85 ? -6.246 -13.385 -15.127 1.00 90.19 85 LEU A CA 1
ATOM 682 C C . LEU A 1 85 ? -7.270 -14.475 -15.447 1.00 90.19 85 LEU A C 1
ATOM 684 O O . LEU A 1 85 ? -6.955 -15.386 -16.206 1.00 90.19 85 LEU A O 1
ATOM 688 N N . MET A 1 86 ? -8.489 -14.386 -14.910 1.00 90.31 86 MET A N 1
ATOM 689 C CA . MET A 1 86 ? -9.566 -15.312 -15.277 1.00 90.31 86 MET A CA 1
ATOM 690 C C . MET A 1 86 ? -9.954 -15.182 -16.754 1.00 90.31 86 MET A C 1
ATOM 692 O O . MET A 1 86 ? -10.267 -16.185 -17.387 1.00 90.31 86 MET A O 1
ATOM 696 N N . LEU A 1 87 ? -9.916 -13.964 -17.304 1.00 92.88 87 LEU A N 1
ATOM 697 C CA . LEU A 1 87 ? -10.259 -13.704 -18.704 1.00 92.88 87 LEU A CA 1
ATOM 698 C C . LEU A 1 87 ? -9.130 -14.066 -19.675 1.00 92.88 87 LEU A C 1
ATOM 700 O O . LEU A 1 87 ? -9.395 -14.590 -20.753 1.00 92.88 87 LEU A O 1
ATOM 704 N N . LEU A 1 88 ? -7.881 -13.763 -19.315 1.00 92.81 88 LEU A N 1
ATOM 705 C CA . LEU A 1 88 ? -6.724 -13.910 -20.205 1.00 92.81 88 LEU A CA 1
ATOM 706 C C . LEU A 1 88 ? -5.966 -15.233 -20.011 1.00 92.81 88 LEU A C 1
ATOM 708 O O . LEU A 1 88 ? -5.202 -15.636 -20.885 1.00 92.81 88 LEU A O 1
ATOM 712 N N . GLY A 1 89 ? -6.172 -15.912 -18.882 1.00 87.31 89 GLY A N 1
ATOM 713 C CA . GLY A 1 89 ? -5.385 -17.069 -18.467 1.00 87.31 89 GLY A CA 1
ATOM 714 C C . GLY A 1 89 ? -3.982 -16.702 -17.960 1.00 87.31 89 GLY A C 1
ATOM 715 O O . GLY A 1 89 ? -3.492 -15.584 -18.116 1.00 87.31 89 GLY A O 1
ATOM 716 N N . GLY A 1 90 ? -3.311 -17.671 -17.332 1.00 89.00 90 GLY A N 1
ATOM 717 C CA . GLY A 1 90 ? -1.946 -17.523 -16.810 1.00 89.00 90 GLY A CA 1
ATOM 718 C C . GLY A 1 90 ? -1.870 -17.249 -15.304 1.00 89.00 90 GLY A C 1
ATOM 719 O O . GLY A 1 90 ? -2.824 -17.463 -14.561 1.00 89.00 90 GLY A O 1
ATOM 720 N N . SER A 1 91 ? -0.694 -16.820 -14.834 1.00 88.25 91 SER A N 1
ATOM 721 C CA . SER A 1 91 ? -0.412 -16.581 -13.413 1.00 88.25 91 SER A CA 1
ATOM 722 C C . SER A 1 91 ? 0.177 -15.188 -13.179 1.00 88.25 91 SER A C 1
ATOM 724 O O . SER A 1 91 ? 0.820 -14.611 -14.060 1.00 88.25 91 SER A O 1
ATOM 726 N N . LEU A 1 92 ? 0.021 -14.655 -11.961 1.00 84.25 92 LEU A N 1
ATOM 727 C CA . LEU A 1 92 ? 0.658 -13.392 -11.558 1.00 84.25 92 LEU A CA 1
ATOM 728 C C . LEU A 1 92 ? 2.186 -13.424 -11.727 1.00 84.25 92 LEU A C 1
ATOM 730 O O . LEU A 1 92 ? 2.783 -12.400 -12.042 1.00 84.25 92 LEU A O 1
ATOM 734 N N . ALA A 1 93 ? 2.817 -14.592 -11.558 1.00 84.88 93 ALA A N 1
ATOM 735 C CA . ALA A 1 93 ? 4.268 -14.749 -11.662 1.00 84.88 93 ALA A CA 1
ATOM 736 C C . ALA A 1 93 ? 4.808 -14.478 -13.077 1.00 84.88 93 ALA A C 1
ATOM 738 O O . ALA A 1 93 ? 5.970 -14.104 -13.220 1.00 84.88 93 ALA A O 1
ATOM 739 N N . ASN A 1 94 ? 3.966 -14.612 -14.107 1.00 87.50 94 ASN A N 1
ATOM 740 C CA . ASN A 1 94 ? 4.345 -14.358 -15.499 1.00 87.50 94 ASN A CA 1
ATOM 741 C C . ASN A 1 94 ? 4.265 -12.872 -15.881 1.00 87.50 94 ASN A C 1
ATOM 743 O O . ASN A 1 94 ? 4.667 -12.497 -16.981 1.00 87.50 94 ASN A O 1
ATOM 747 N N . HIS A 1 95 ? 3.733 -12.025 -14.999 1.00 87.94 95 HIS A N 1
ATOM 748 C CA . HIS A 1 95 ? 3.502 -10.615 -15.274 1.00 87.94 95 HIS A CA 1
ATOM 749 C C . HIS A 1 95 ? 4.554 -9.741 -14.595 1.00 87.94 95 HIS A C 1
ATOM 751 O O . HIS A 1 95 ? 5.022 -10.036 -13.495 1.00 87.94 95 HIS A O 1
ATOM 757 N N . THR A 1 96 ? 4.902 -8.638 -15.258 1.00 89.38 96 THR A N 1
ATOM 758 C CA . THR A 1 96 ? 5.724 -7.561 -14.696 1.00 89.38 96 THR A CA 1
ATOM 759 C C . THR A 1 96 ? 4.844 -6.342 -14.460 1.00 89.38 96 THR A C 1
ATOM 761 O O . THR A 1 96 ? 4.124 -5.910 -15.357 1.00 89.38 96 THR A O 1
ATOM 764 N N . PHE A 1 97 ? 4.907 -5.781 -13.256 1.00 89.19 97 PHE A N 1
ATOM 765 C CA . PHE A 1 97 ? 4.087 -4.655 -12.827 1.00 89.19 97 PHE A CA 1
ATOM 766 C C . PHE A 1 97 ? 4.931 -3.391 -12.690 1.00 89.19 97 PHE A C 1
ATOM 768 O O . PHE A 1 97 ? 6.041 -3.433 -12.160 1.00 89.19 97 PHE A O 1
ATOM 775 N N . LEU A 1 98 ? 4.378 -2.259 -13.117 1.00 89.38 98 LEU A N 1
ATOM 776 C CA . LEU A 1 98 ? 4.951 -0.930 -12.928 1.00 89.38 98 LEU A CA 1
ATOM 777 C C . LEU A 1 98 ? 3.941 -0.066 -12.171 1.00 89.38 98 LEU A C 1
ATOM 779 O O . LEU A 1 98 ? 2.845 0.177 -12.670 1.00 89.38 98 LEU A O 1
ATOM 783 N N . PHE A 1 99 ? 4.307 0.407 -10.983 1.00 87.25 99 PHE A N 1
ATOM 784 C CA . PHE A 1 99 ? 3.456 1.280 -10.175 1.00 87.25 99 PHE A CA 1
ATOM 785 C C . PHE A 1 99 ? 3.976 2.716 -10.180 1.00 87.25 99 PHE A C 1
ATOM 787 O O . PHE A 1 99 ? 5.165 2.964 -9.962 1.00 87.25 99 PHE A O 1
ATOM 794 N N . PHE A 1 100 ? 3.060 3.664 -10.372 1.00 84.12 100 PHE A N 1
ATOM 795 C CA . PHE A 1 100 ? 3.314 5.094 -10.231 1.00 84.12 100 PHE A CA 1
ATOM 796 C C . PHE A 1 100 ? 2.862 5.562 -8.848 1.00 84.12 100 PHE A C 1
ATOM 798 O O . PHE A 1 100 ? 1.680 5.512 -8.519 1.00 84.12 100 PHE A O 1
ATOM 805 N N . GLY A 1 101 ? 3.814 6.033 -8.048 1.00 76.44 101 GLY A N 1
ATOM 806 C CA . GLY A 1 101 ? 3.612 6.389 -6.649 1.00 76.44 101 GLY A CA 1
ATOM 807 C C . GLY A 1 101 ? 4.086 5.284 -5.708 1.00 76.44 101 GLY A C 1
ATOM 808 O O . GLY A 1 101 ? 3.841 4.099 -5.926 1.00 76.44 101 GLY A O 1
ATOM 809 N N . VAL A 1 102 ? 4.784 5.682 -4.641 1.00 69.75 102 VAL A N 1
ATOM 810 C CA . VAL A 1 102 ? 5.286 4.755 -3.621 1.00 69.75 102 VAL A CA 1
ATOM 811 C C . VAL A 1 102 ? 4.792 5.209 -2.263 1.00 69.75 102 VAL A C 1
ATOM 813 O O . VAL A 1 102 ? 5.210 6.256 -1.768 1.00 69.75 102 VAL A O 1
ATOM 816 N N . GLY A 1 103 ? 3.861 4.432 -1.714 1.00 67.06 103 GLY A N 1
ATOM 817 C CA . GLY A 1 103 ? 3.354 4.594 -0.359 1.00 67.06 103 GLY A CA 1
ATOM 818 C C . GLY A 1 103 ? 4.217 3.869 0.672 1.00 67.06 103 GLY A C 1
ATOM 819 O O . GLY A 1 103 ? 5.133 3.116 0.342 1.00 67.06 103 GLY A O 1
ATOM 820 N N . GLU A 1 104 ? 3.901 4.091 1.942 1.00 62.34 104 GLU A N 1
ATOM 821 C CA . GLU A 1 104 ? 4.508 3.363 3.054 1.00 62.34 104 GLU A CA 1
ATOM 822 C C . GLU A 1 104 ? 3.898 1.962 3.169 1.00 62.34 104 GLU A C 1
ATOM 824 O O . GLU A 1 104 ? 2.678 1.803 3.158 1.00 62.34 104 GLU A O 1
ATOM 829 N N . THR A 1 105 ? 4.750 0.942 3.295 1.00 58.41 105 THR A N 1
ATOM 830 C CA . THR A 1 105 ? 4.330 -0.444 3.533 1.00 58.41 105 THR A CA 1
ATOM 831 C C . THR A 1 105 ? 5.125 -1.016 4.700 1.00 58.41 105 THR A C 1
ATOM 833 O O . THR A 1 105 ? 6.353 -0.945 4.679 1.00 58.41 105 THR A O 1
ATOM 836 N N . ASN A 1 106 ? 4.454 -1.648 5.663 1.00 52.97 106 ASN A N 1
ATOM 837 C CA . ASN A 1 106 ? 5.109 -2.282 6.817 1.00 52.97 106 ASN A CA 1
ATOM 838 C C . ASN A 1 106 ? 5.475 -3.757 6.579 1.00 52.97 106 ASN A C 1
ATOM 840 O O . ASN A 1 106 ? 5.885 -4.446 7.508 1.00 52.97 106 ASN A O 1
ATOM 844 N N . VAL A 1 107 ? 5.316 -4.265 5.352 1.00 56.06 107 VAL A N 1
ATOM 845 C CA . VAL A 1 107 ? 5.536 -5.682 5.040 1.00 56.06 107 VAL A CA 1
ATOM 846 C C . VAL A 1 107 ? 6.866 -5.856 4.299 1.00 56.06 107 VAL A C 1
ATOM 848 O O . VAL A 1 107 ? 7.066 -5.227 3.255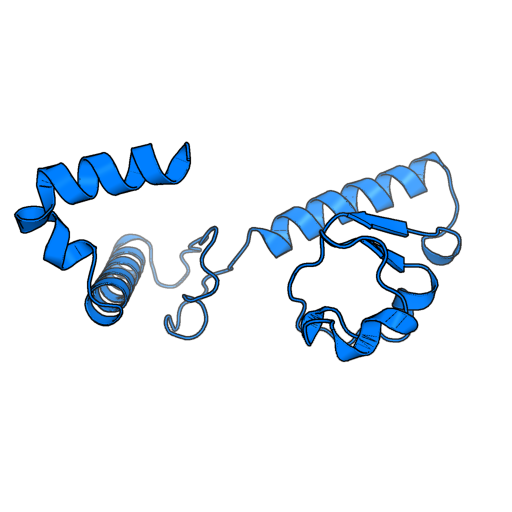 1.00 56.06 107 VAL A O 1
ATOM 851 N N . PRO A 1 108 ? 7.782 -6.712 4.786 1.00 50.97 108 PRO A N 1
ATOM 852 C CA . PRO A 1 108 ? 8.973 -7.100 4.041 1.00 50.97 108 PRO A CA 1
ATOM 853 C C . PRO A 1 108 ? 8.572 -8.010 2.875 1.00 50.97 108 PRO A C 1
ATOM 855 O O . PRO A 1 108 ? 8.124 -9.133 3.084 1.00 50.97 108 PRO A O 1
ATOM 858 N N . VAL A 1 109 ? 8.739 -7.552 1.633 1.00 55.91 109 VAL A N 1
ATOM 859 C CA . VAL A 1 109 ? 8.349 -8.323 0.439 1.00 55.91 109 VAL A CA 1
ATOM 860 C C . VAL A 1 109 ? 9.573 -8.558 -0.448 1.00 55.91 109 VAL A C 1
ATOM 862 O O . VAL A 1 109 ? 9.755 -7.900 -1.467 1.00 55.91 109 VAL A O 1
ATOM 865 N N . LYS A 1 110 ? 10.467 -9.469 -0.043 1.00 59.09 110 LYS A N 1
ATOM 866 C CA . LYS A 1 110 ? 11.732 -9.717 -0.768 1.00 59.09 110 LYS A CA 1
ATOM 867 C C . LYS A 1 110 ? 11.565 -10.534 -2.053 1.00 59.09 110 LYS A C 1
ATOM 869 O O . LYS A 1 110 ? 12.279 -10.279 -3.017 1.00 59.09 110 LYS A O 1
ATOM 874 N N . GLU A 1 111 ? 10.641 -11.491 -2.091 1.00 54.28 111 GLU A N 1
ATOM 875 C CA . GLU A 1 111 ? 10.514 -12.410 -3.235 1.00 54.28 111 GLU A CA 1
ATOM 876 C C . GLU A 1 111 ? 9.632 -11.865 -4.364 1.00 54.28 111 GLU A C 1
ATOM 878 O O . GLU A 1 111 ? 9.995 -11.974 -5.534 1.00 54.28 111 GLU A O 1
ATOM 883 N N . VAL A 1 112 ? 8.529 -11.189 -4.028 1.00 57.59 112 VAL A N 1
ATOM 884 C CA . VAL A 1 112 ? 7.557 -10.675 -5.016 1.00 57.59 112 VAL A CA 1
ATOM 885 C C . VAL A 1 112 ? 8.078 -9.428 -5.753 1.00 57.59 112 VAL A C 1
ATOM 887 O O . VAL A 1 112 ? 7.628 -9.116 -6.852 1.00 57.59 112 VAL A O 1
ATOM 890 N N . ARG A 1 113 ? 9.084 -8.727 -5.206 1.00 66.81 113 ARG A N 1
ATOM 891 C CA . ARG A 1 113 ? 9.631 -7.492 -5.802 1.00 66.81 113 ARG A CA 1
ATOM 892 C C . ARG A 1 113 ? 10.405 -7.699 -7.108 1.00 66.81 113 ARG A C 1
ATOM 894 O O . ARG A 1 113 ? 10.647 -6.717 -7.797 1.00 66.81 113 ARG A O 1
ATOM 901 N N . LYS A 1 114 ? 10.777 -8.930 -7.487 1.00 78.44 114 LYS A N 1
ATOM 902 C CA . LYS A 1 114 ? 11.538 -9.170 -8.734 1.00 78.44 114 LYS A CA 1
ATOM 903 C C . LYS A 1 114 ? 10.783 -8.722 -9.989 1.00 78.44 114 LYS A C 1
ATOM 905 O O . LYS A 1 114 ? 11.410 -8.242 -10.926 1.00 78.44 114 LYS A O 1
ATOM 910 N N . ASN A 1 115 ? 9.455 -8.817 -9.962 1.00 83.12 115 ASN A N 1
ATOM 911 C CA . ASN A 1 115 ? 8.595 -8.455 -11.086 1.00 83.12 115 ASN A CA 1
ATOM 912 C C . ASN A 1 115 ? 7.849 -7.133 -10.851 1.00 83.12 115 ASN A C 1
ATOM 914 O O . ASN A 1 115 ? 6.920 -6.817 -11.590 1.00 83.12 115 ASN A O 1
ATOM 918 N N . ILE A 1 116 ? 8.210 -6.371 -9.815 1.00 86.50 116 ILE A N 1
ATOM 919 C CA . ILE A 1 116 ? 7.533 -5.125 -9.451 1.00 86.50 116 ILE A CA 1
ATOM 920 C C . ILE A 1 116 ? 8.519 -3.967 -9.547 1.00 86.50 116 ILE A C 1
ATOM 922 O O . ILE A 1 116 ? 9.509 -3.899 -8.822 1.00 86.50 116 ILE A O 1
ATOM 926 N N . TRP A 1 117 ? 8.183 -3.011 -10.400 1.00 88.38 117 TRP A N 1
ATOM 927 C CA . TRP A 1 117 ? 8.909 -1.769 -10.599 1.00 88.38 117 TRP A CA 1
ATOM 928 C C . TRP A 1 117 ? 8.106 -0.606 -10.030 1.00 88.38 117 TRP A C 1
ATOM 930 O O . TRP A 1 117 ? 6.881 -0.558 -10.144 1.00 88.38 117 TRP A O 1
ATOM 940 N N . LEU A 1 118 ? 8.802 0.347 -9.416 1.00 89.00 118 LEU A N 1
ATOM 941 C CA . LEU A 1 118 ? 8.190 1.487 -8.742 1.00 89.00 118 LEU A CA 1
ATOM 942 C C . LEU A 1 118 ? 8.749 2.792 -9.308 1.00 89.00 118 LEU A C 1
ATOM 944 O O . LEU A 1 118 ? 9.961 2.932 -9.469 1.00 89.00 118 LEU A O 1
ATOM 948 N N . VAL A 1 119 ? 7.878 3.762 -9.560 1.00 89.44 119 VAL A N 1
ATOM 949 C CA . VAL A 1 119 ? 8.228 5.112 -10.018 1.00 89.44 119 VAL A CA 1
ATOM 950 C C . VAL A 1 119 ? 7.746 6.105 -8.971 1.00 89.44 119 VAL A C 1
ATOM 952 O O . VAL A 1 119 ? 6.583 6.077 -8.577 1.00 89.44 119 VAL A O 1
ATOM 955 N N . ASP A 1 120 ? 8.623 6.990 -8.504 1.00 89.88 120 ASP A N 1
ATOM 956 C CA . ASP A 1 120 ? 8.235 8.112 -7.649 1.00 89.88 120 ASP A CA 1
ATOM 957 C C . ASP A 1 120 ? 8.302 9.445 -8.404 1.00 89.88 120 ASP A C 1
ATOM 959 O O . ASP A 1 120 ? 8.565 9.481 -9.605 1.00 89.88 120 ASP A O 1
ATOM 963 N N . SER A 1 121 ? 8.066 10.563 -7.712 1.00 89.06 121 SER A N 1
ATOM 964 C CA . SER A 1 121 ? 8.102 11.902 -8.322 1.00 89.06 121 SER A CA 1
ATOM 965 C C . SER A 1 121 ? 9.449 12.270 -8.955 1.00 89.06 121 SER A C 1
ATOM 967 O O . SER A 1 121 ? 9.522 13.232 -9.710 1.00 89.06 121 SER A O 1
ATOM 969 N N . LYS A 1 122 ? 10.514 11.516 -8.660 1.00 89.31 122 LYS A N 1
ATOM 970 C CA . LYS A 1 122 ? 11.859 11.688 -9.216 1.00 89.31 122 LYS A CA 1
ATOM 971 C C . LYS A 1 122 ? 12.208 10.591 -10.238 1.00 89.31 122 LYS A C 1
ATOM 973 O O . LYS A 1 122 ? 13.367 10.467 -10.624 1.00 89.31 122 LYS A O 1
ATOM 978 N N . GLY A 1 123 ? 11.234 9.784 -10.664 1.00 89.94 123 GLY A N 1
ATOM 979 C CA . GLY A 1 123 ? 11.383 8.748 -11.687 1.00 89.94 123 GLY A CA 1
ATOM 980 C C . GLY A 1 123 ? 11.519 7.329 -11.128 1.00 89.94 123 GLY A C 1
ATOM 981 O O . GLY A 1 123 ? 11.182 7.054 -9.974 1.00 89.94 123 GLY A O 1
ATOM 982 N N . LEU A 1 124 ? 12.029 6.411 -11.952 1.00 91.25 124 LEU A N 1
ATOM 983 C CA . LEU A 1 124 ? 12.150 4.987 -11.622 1.00 91.25 124 LEU A CA 1
ATOM 984 C C . LEU A 1 124 ? 13.066 4.746 -10.413 1.00 91.25 124 LEU A C 1
ATOM 986 O O . LEU A 1 124 ? 14.186 5.263 -10.346 1.00 91.25 124 LEU A O 1
ATOM 990 N N . ILE A 1 125 ? 12.604 3.933 -9.466 1.00 89.56 125 ILE A N 1
ATOM 991 C CA . ILE A 1 125 ? 13.393 3.497 -8.317 1.00 89.56 125 ILE A CA 1
ATOM 992 C C . ILE A 1 125 ? 14.431 2.477 -8.780 1.00 89.56 125 ILE A C 1
ATOM 994 O O . ILE A 1 125 ? 14.107 1.363 -9.180 1.00 89.56 125 ILE A O 1
ATOM 998 N N . ILE A 1 126 ? 15.701 2.871 -8.693 1.00 90.44 126 ILE A N 1
ATOM 999 C CA . ILE A 1 126 ? 16.855 2.076 -9.121 1.00 90.44 126 ILE A CA 1
ATOM 1000 C C . ILE A 1 126 ? 17.957 2.102 -8.061 1.00 90.44 126 ILE A C 1
ATOM 1002 O O . ILE A 1 126 ? 18.022 3.014 -7.233 1.00 90.44 126 ILE A O 1
ATOM 1006 N N . LYS A 1 127 ? 18.872 1.124 -8.115 1.00 88.88 127 LYS A N 1
ATOM 1007 C CA . LYS A 1 127 ? 19.994 0.998 -7.164 1.00 88.88 127 LYS A CA 1
ATOM 1008 C C . LYS A 1 127 ? 20.848 2.267 -7.072 1.00 88.88 127 LYS A C 1
ATOM 1010 O O . LYS A 1 127 ? 21.213 2.649 -5.967 1.00 88.88 127 LYS A O 1
ATOM 1015 N N . ALA A 1 128 ? 21.082 2.955 -8.192 1.00 92.12 128 ALA A N 1
ATOM 1016 C CA . ALA A 1 128 ? 21.848 4.205 -8.234 1.00 92.12 128 ALA A CA 1
ATOM 1017 C C . ALA A 1 128 ? 21.244 5.328 -7.368 1.00 92.12 128 ALA A C 1
ATOM 1019 O O . ALA A 1 128 ? 21.945 6.242 -6.957 1.00 92.12 128 ALA A O 1
ATOM 1020 N N . ARG A 1 129 ? 19.944 5.253 -7.057 1.00 91.62 129 ARG A N 1
ATOM 1021 C CA . ARG A 1 129 ? 19.240 6.243 -6.235 1.00 91.62 129 ARG A CA 1
ATOM 1022 C C . ARG A 1 129 ? 19.096 5.819 -4.770 1.00 91.62 129 ARG A C 1
ATOM 1024 O O . ARG A 1 129 ? 18.545 6.595 -3.994 1.00 91.62 129 ARG A O 1
ATOM 1031 N N . LYS A 1 130 ? 19.578 4.630 -4.369 1.00 88.19 130 LYS A N 1
ATOM 1032 C CA . LYS A 1 130 ? 19.271 3.973 -3.079 1.00 88.19 130 LYS A CA 1
ATOM 1033 C C . LYS A 1 130 ? 19.544 4.840 -1.848 1.00 88.19 130 LYS A C 1
ATOM 1035 O O . LYS A 1 130 ? 18.769 4.792 -0.895 1.00 88.19 130 LYS A O 1
ATOM 1040 N N . GLU A 1 131 ? 20.613 5.628 -1.863 1.00 90.50 131 GLU A N 1
ATOM 1041 C CA . GLU A 1 131 ? 20.988 6.502 -0.743 1.00 90.50 131 GLU A CA 1
ATOM 1042 C C . GLU A 1 131 ? 20.005 7.664 -0.565 1.00 90.50 131 GLU A C 1
ATOM 1044 O O . GLU A 1 131 ? 19.635 7.992 0.558 1.00 90.50 131 GLU A O 1
ATOM 1049 N N . SER A 1 132 ? 19.490 8.201 -1.675 1.00 89.56 132 SER A N 1
ATOM 1050 C CA . SER A 1 132 ? 18.525 9.309 -1.696 1.00 89.56 132 SER A CA 1
ATOM 1051 C C . SER A 1 132 ? 17.070 8.896 -1.422 1.00 89.56 132 SER A C 1
ATOM 1053 O O . SER A 1 132 ? 16.184 9.752 -1.346 1.00 89.56 132 SER A O 1
ATOM 1055 N N . LEU A 1 133 ? 16.791 7.591 -1.322 1.00 87.56 133 LEU A N 1
ATOM 1056 C CA . LEU A 1 133 ? 15.441 7.071 -1.107 1.00 87.56 133 LEU A CA 1
ATOM 1057 C C . LEU A 1 133 ? 15.057 7.102 0.376 1.00 87.56 133 LEU A C 1
ATOM 1059 O O . LEU A 1 133 ? 15.851 6.770 1.255 1.00 87.56 133 LEU A O 1
ATOM 1063 N N . GLN A 1 134 ? 13.789 7.412 0.642 1.00 82.50 134 GLN A N 1
ATOM 1064 C CA . GLN A 1 134 ? 13.172 7.224 1.957 1.00 82.50 134 GLN A CA 1
ATOM 1065 C C . GLN A 1 134 ? 13.148 5.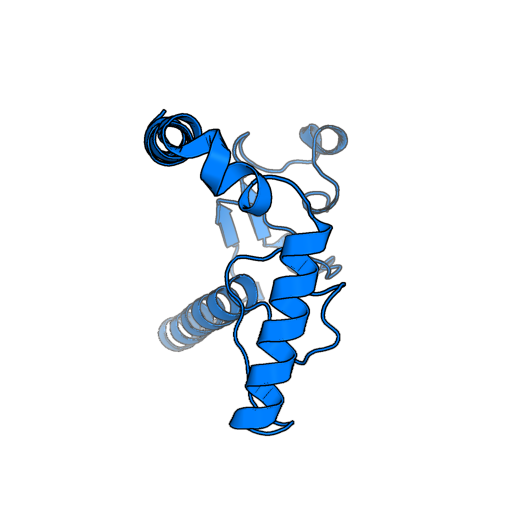734 2.332 1.00 82.50 134 GLN A C 1
ATOM 1067 O O . GLN A 1 134 ? 13.084 4.877 1.451 1.00 82.50 134 GLN A O 1
ATOM 1072 N N . ALA A 1 135 ? 13.173 5.418 3.631 1.00 81.00 135 ALA A N 1
ATOM 1073 C CA . ALA A 1 135 ? 13.303 4.043 4.127 1.00 81.00 135 ALA A CA 1
ATOM 1074 C C . ALA A 1 135 ? 12.268 3.074 3.522 1.00 81.00 135 ALA A C 1
ATOM 1076 O O . ALA A 1 135 ? 12.643 2.010 3.040 1.00 81.00 135 ALA A O 1
ATOM 1077 N N . HIS A 1 136 ? 10.998 3.477 3.439 1.00 76.25 136 HIS A N 1
ATOM 1078 C CA . HIS A 1 136 ? 9.917 2.647 2.891 1.00 76.25 136 HIS A CA 1
ATOM 1079 C C . HIS A 1 136 ? 10.019 2.393 1.374 1.00 76.25 136 HIS A C 1
ATOM 1081 O O . HIS A 1 136 ? 9.377 1.484 0.854 1.00 76.25 136 HIS A O 1
ATOM 1087 N N . LYS A 1 137 ? 10.827 3.181 0.653 1.00 78.19 137 LYS A N 1
ATOM 1088 C CA . LYS A 1 137 ? 11.082 3.022 -0.787 1.00 78.19 137 LYS A CA 1
ATOM 1089 C C . LYS A 1 137 ? 12.274 2.112 -1.079 1.00 78.19 137 LYS A C 1
ATOM 1091 O O . LYS A 1 137 ? 12.523 1.784 -2.239 1.00 78.19 137 LYS A O 1
ATOM 1096 N N . LYS A 1 138 ? 13.060 1.758 -0.056 1.00 78.00 138 LYS A N 1
ATOM 1097 C CA . LYS A 1 138 ? 14.238 0.909 -0.228 1.00 78.00 138 LYS A CA 1
ATOM 1098 C C . LYS A 1 138 ? 13.800 -0.559 -0.414 1.00 78.00 138 LYS A C 1
ATOM 1100 O O . LYS A 1 138 ? 12.825 -0.976 0.219 1.00 78.00 138 LYS A O 1
ATOM 1105 N N . PRO A 1 139 ? 14.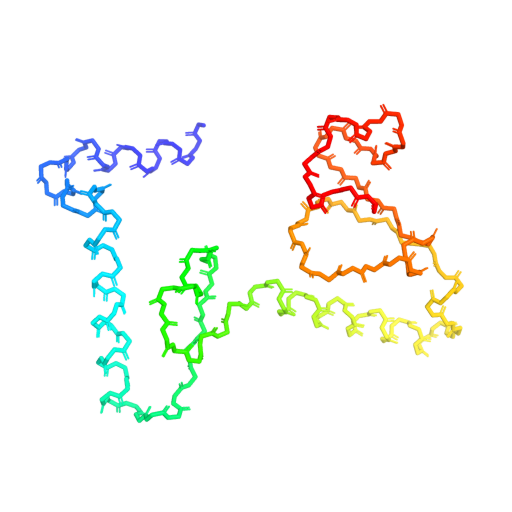478 -1.311 -1.306 1.00 67.25 139 PRO A N 1
ATOM 1106 C CA . PRO A 1 139 ? 14.282 -2.746 -1.520 1.00 67.25 139 PRO A CA 1
ATOM 1107 C C . PRO A 1 139 ? 14.339 -3.582 -0.244 1.00 67.25 139 PRO A C 1
ATOM 1109 O O . PRO A 1 139 ? 15.264 -3.340 0.565 1.00 67.25 139 PRO A O 1
#

Sequence (139 aa):
ERNERLFYKPLISNVEELLSIVYTPTEYYDFLGEFMKVVKQNYGEKVLVQVSNLKLVKDQINFQAASDICNRITVVVLAGLVTSLMLLGGSLANHTFLFFGVGETNVPVKEVRKNIWLVDSKGLIIKARKESLQAHKKP

Organism: Solanum commersonii (NCBI:txid4109)

Radius of gyration: 21.0 Å; chains: 1; bounding box: 47×53×44 Å

Secondary structure (DSSP, 8-state):
-HHHHHHHHHHHHTHHHHHHHHS-HHHHHHHHHHHHHHHHHHH-TT--EEE-S-TTSTTT--S-EEE-HHHHHHHHHHHHHHHHHHHH-S-GGG--EEEES-----S--TTGGGGEEEEETTEE--GGGGGGS-GGG--

InterPro domains:
  IPR036291 NAD(P)-binding domain superfamily [SSF51735] (75-137)

Foldseek 3Di:
DVVCCVVVVVCVVCVVPCVLVVDDPVVVLVVVQVVVVVCCVVPNLPDADEDEDDPPNVVSDPHNYPHPPVVVVVVVVVVVVVVVCVVPPDDPVVAAEEDEDFDADPDDDPPSCVRYWYAYPVGTDDPVCQVVDDPRSHD

pLDDT: mean 72.79, std 15.12, range [41.09, 93.06]